Protein AF-A0A971TRH9-F1 (afdb_monomer)

Sequence (107 aa):
MATFWRCIALLWLVCVTAVHGQHVPLIKSGDILSEAIILHDSGRYEEAIARYKTIPPRDTAYTQMLSELALTYDANEQYDEAIATCREALKRPGRYEAHLLRTLAVA

Secondary structure (DSSP, 8-state):
-HHHHHHHHHHHHHHHHHHTT-------HHHHHHHHHHHHHTT-HHHHHHHHTTS-TTSTTHHHHHHHHHHHHHHTT-HHHHHHHHHHHTTS-STTHHHHHHHHHH-

Foldseek 3Di:
DVVVVVVVVVVVVVVVVVVVPPPPPPPVVVVLQVVLVVCLVVVVLVVSLVSLVVQDPPDPCVLVSLLVNLVSCVSVVVLVSSLVSLVVSVVDDDDCVVSSVVSNVVD

Structure (mmCIF, N/CA/C/O backbone):
data_AF-A0A971TRH9-F1
#
_entry.id   AF-A0A971TRH9-F1
#
loop_
_atom_site.group_PDB
_atom_site.id
_atom_site.type_symbol
_atom_site.label_atom_id
_atom_site.label_alt_id
_atom_site.label_comp_id
_atom_site.label_asym_id
_atom_site.label_entity_id
_atom_site.label_seq_id
_atom_site.pdbx_PDB_ins_code
_atom_site.Cartn_x
_atom_site.Cartn_y
_atom_site.Cartn_z
_atom_site.occupancy
_atom_site.B_iso_or_equiv
_atom_site.auth_seq_id
_atom_site.auth_comp_id
_atom_site.auth_asym_id
_atom_site.auth_atom_id
_atom_site.pdbx_PDB_model_num
ATOM 1 N N . MET A 1 1 ? 23.444 -26.209 -51.288 1.00 62.62 1 MET A N 1
ATOM 2 C CA . MET A 1 1 ? 24.207 -25.731 -50.110 1.00 62.62 1 MET A CA 1
ATOM 3 C C . MET A 1 1 ? 23.927 -24.269 -49.741 1.00 62.62 1 MET A C 1
ATOM 5 O O . MET A 1 1 ? 23.770 -23.998 -48.561 1.00 62.62 1 MET A O 1
ATOM 9 N N . ALA A 1 2 ? 23.784 -23.334 -50.691 1.00 69.56 2 ALA A N 1
ATOM 10 C CA . ALA A 1 2 ? 23.569 -21.906 -50.386 1.00 69.56 2 ALA A CA 1
ATOM 11 C C . ALA A 1 2 ? 22.227 -21.553 -49.696 1.00 69.56 2 ALA A C 1
ATOM 13 O O . ALA A 1 2 ? 22.137 -20.561 -48.977 1.00 69.56 2 ALA A O 1
ATOM 14 N N . THR A 1 3 ? 21.176 -22.354 -49.890 1.00 71.44 3 THR A N 1
ATOM 15 C CA . THR A 1 3 ? 19.847 -22.136 -49.285 1.00 71.44 3 THR A CA 1
ATOM 16 C C . THR A 1 3 ? 19.816 -22.428 -47.785 1.00 71.44 3 THR A C 1
ATOM 18 O O . THR A 1 3 ? 19.132 -21.733 -47.043 1.00 71.44 3 THR A O 1
ATOM 21 N N . PHE A 1 4 ? 20.616 -23.390 -47.322 1.00 73.88 4 PHE A N 1
ATOM 22 C CA . PHE A 1 4 ? 20.724 -23.761 -45.909 1.00 73.88 4 PHE A CA 1
ATOM 23 C C . PHE A 1 4 ? 21.325 -22.626 -45.066 1.00 73.88 4 PHE A C 1
ATOM 25 O O . PHE A 1 4 ? 20.775 -22.244 -44.035 1.00 73.88 4 PHE A O 1
ATOM 32 N N . TRP A 1 5 ? 22.401 -22.010 -45.563 1.00 72.94 5 TRP A N 1
ATOM 33 C CA . TRP A 1 5 ? 23.061 -20.891 -44.885 1.00 72.94 5 TRP A CA 1
ATOM 34 C C . TRP A 1 5 ? 22.187 -19.630 -44.846 1.00 72.94 5 TRP A C 1
ATOM 36 O O . TRP A 1 5 ? 22.216 -18.880 -43.873 1.00 72.94 5 TRP A O 1
ATOM 46 N N . ARG A 1 6 ? 21.352 -19.427 -45.875 1.00 76.19 6 ARG A N 1
ATOM 47 C CA . ARG A 1 6 ? 20.358 -18.346 -45.916 1.00 76.19 6 ARG A CA 1
ATOM 48 C C . ARG A 1 6 ? 19.291 -18.500 -44.834 1.00 76.19 6 ARG A C 1
ATOM 50 O O . ARG A 1 6 ? 18.971 -17.519 -44.174 1.00 76.19 6 ARG A O 1
ATOM 57 N N . CYS A 1 7 ? 18.778 -19.711 -44.614 1.00 77.94 7 CYS A N 1
ATOM 58 C CA . CYS A 1 7 ? 17.802 -19.964 -43.553 1.00 77.94 7 CYS A CA 1
ATOM 59 C C . CYS A 1 7 ? 18.402 -19.738 -42.162 1.00 77.94 7 CYS A C 1
ATOM 61 O O . CYS A 1 7 ? 17.767 -19.095 -41.336 1.00 77.94 7 CYS A O 1
ATOM 63 N N . ILE A 1 8 ? 19.638 -20.187 -41.925 1.00 79.75 8 ILE A N 1
ATOM 64 C CA . ILE A 1 8 ? 20.331 -19.969 -40.647 1.00 79.75 8 ILE A CA 1
ATOM 65 C C . ILE A 1 8 ? 20.558 -18.476 -40.393 1.00 79.75 8 ILE A C 1
ATOM 67 O O . ILE A 1 8 ? 20.282 -18.000 -39.297 1.00 79.75 8 ILE A O 1
ATOM 71 N N . ALA A 1 9 ? 20.997 -17.720 -41.403 1.00 77.75 9 ALA A N 1
ATOM 72 C CA . ALA A 1 9 ? 21.201 -16.278 -41.277 1.00 77.75 9 ALA A CA 1
ATOM 73 C C . ALA A 1 9 ? 19.892 -15.523 -40.982 1.00 77.75 9 ALA A C 1
ATOM 75 O O . ALA A 1 9 ? 19.880 -14.619 -40.151 1.00 77.75 9 ALA A O 1
ATOM 76 N N . LEU A 1 10 ? 18.784 -15.918 -41.618 1.00 75.25 10 LEU A N 1
ATOM 77 C CA . LEU A 1 10 ? 17.464 -15.333 -41.362 1.00 75.25 10 LEU A CA 1
ATOM 78 C C . LEU A 1 10 ? 16.949 -15.670 -39.958 1.00 75.25 10 LEU A C 1
ATOM 80 O O . LEU A 1 10 ? 16.405 -14.803 -39.283 1.00 75.25 10 LEU A O 1
ATOM 84 N N . LEU A 1 11 ? 17.161 -16.901 -39.493 1.00 74.56 11 LEU A N 1
ATOM 85 C CA . LEU A 1 11 ? 16.757 -17.341 -38.157 1.00 74.56 11 LEU A CA 1
ATOM 86 C C . LEU A 1 11 ? 17.581 -16.629 -37.070 1.00 74.56 11 LEU A C 1
ATOM 88 O O . LEU A 1 11 ? 17.032 -16.187 -36.064 1.00 74.56 11 LEU A O 1
ATOM 92 N N . TRP A 1 12 ? 18.874 -16.413 -37.323 1.00 73.69 12 TRP A N 1
ATOM 93 C CA . TRP A 1 12 ? 19.756 -15.633 -36.454 1.00 73.69 12 TRP A CA 1
ATOM 94 C C . TRP A 1 12 ? 19.337 -14.158 -36.386 1.00 73.69 12 TRP A C 1
ATOM 96 O O . TRP A 1 12 ? 19.245 -13.595 -35.298 1.00 73.69 12 TRP A O 1
ATOM 106 N N . LEU A 1 13 ? 18.992 -13.550 -37.527 1.00 69.75 13 LEU A N 1
ATOM 107 C CA . LEU A 1 13 ? 18.496 -12.172 -37.597 1.00 69.75 13 LEU A CA 1
ATOM 108 C C . LEU A 1 13 ? 17.190 -11.990 -36.801 1.00 69.75 13 LEU A C 1
ATOM 110 O O . LEU A 1 13 ? 17.062 -11.034 -36.036 1.00 69.75 13 LEU A O 1
ATOM 114 N N . VAL A 1 14 ? 16.251 -12.935 -36.925 1.00 69.12 14 VAL A N 1
ATOM 115 C CA . VAL A 1 14 ? 14.993 -12.929 -36.159 1.00 69.12 14 VAL A CA 1
ATOM 116 C C . VAL A 1 14 ? 15.271 -13.047 -34.655 1.00 69.12 14 VAL A C 1
ATOM 118 O O . VAL A 1 14 ? 14.741 -12.254 -33.875 1.00 69.12 14 VAL A O 1
ATOM 121 N N . CYS A 1 15 ? 16.161 -13.950 -34.233 1.00 62.66 15 CYS A N 1
ATOM 122 C CA . CYS A 1 15 ? 16.553 -14.076 -32.825 1.00 62.66 15 CYS A CA 1
ATOM 123 C C . CYS A 1 15 ? 17.206 -12.800 -32.267 1.00 62.66 15 CYS A C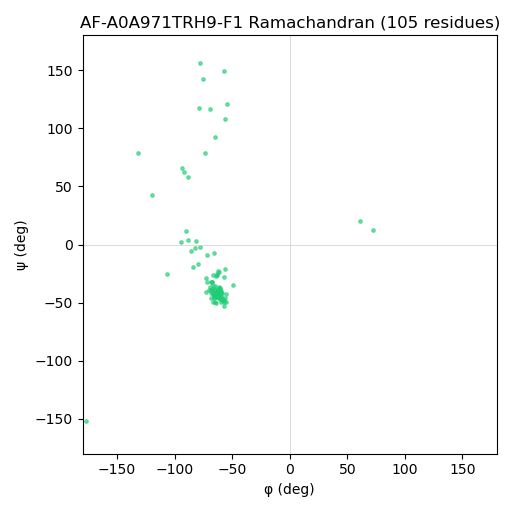 1
ATOM 125 O O . CYS A 1 15 ? 16.888 -12.397 -31.150 1.00 62.66 15 CYS A O 1
ATOM 127 N N . VAL A 1 16 ? 18.069 -12.127 -33.036 1.00 62.59 16 VAL A N 1
ATOM 128 C CA . VAL A 1 16 ? 18.719 -10.877 -32.602 1.00 62.59 16 VAL A CA 1
ATOM 129 C C . VAL A 1 16 ? 17.690 -9.767 -32.374 1.00 62.59 16 VAL A C 1
ATOM 131 O O . VAL A 1 16 ? 17.782 -9.052 -31.376 1.00 62.59 16 VAL A O 1
ATOM 134 N N . THR A 1 17 ? 16.674 -9.644 -33.235 1.00 59.97 17 THR A N 1
ATOM 135 C CA . THR A 1 17 ? 15.606 -8.644 -33.036 1.00 59.97 17 THR A CA 1
ATOM 136 C C . THR A 1 17 ? 14.722 -8.935 -31.821 1.00 59.97 17 THR A C 1
ATOM 138 O O . THR A 1 17 ? 14.303 -7.997 -31.149 1.00 59.97 17 THR A O 1
ATOM 141 N N . ALA A 1 18 ? 14.497 -10.209 -31.479 1.00 60.03 18 ALA A N 1
ATOM 142 C CA . ALA A 1 18 ? 13.724 -10.589 -30.295 1.00 60.03 18 ALA A CA 1
ATOM 143 C C . ALA A 1 18 ? 14.447 -10.242 -28.978 1.00 60.03 18 ALA A C 1
ATOM 145 O O . ALA A 1 18 ? 13.804 -9.880 -27.997 1.00 60.03 18 ALA A O 1
ATOM 146 N N . VAL A 1 19 ? 15.784 -10.295 -28.965 1.00 59.44 19 VAL A N 1
ATOM 147 C CA . VAL A 1 19 ? 16.608 -9.977 -27.783 1.00 59.44 19 VAL A CA 1
ATOM 148 C C . VAL A 1 19 ? 16.649 -8.472 -27.479 1.00 59.44 19 VAL A C 1
ATOM 150 O O . VAL A 1 19 ? 16.751 -8.081 -26.319 1.00 59.44 19 VAL A O 1
ATOM 153 N N . HIS A 1 20 ? 16.511 -7.604 -28.486 1.00 58.34 20 HIS A N 1
ATOM 154 C CA . HIS A 1 20 ? 16.586 -6.146 -28.303 1.00 58.34 20 HIS A CA 1
ATOM 155 C C . HIS A 1 20 ? 15.308 -5.512 -27.709 1.00 58.34 20 HIS A C 1
ATOM 157 O O . HIS A 1 20 ? 15.282 -4.309 -27.459 1.00 58.34 20 HIS A O 1
ATOM 163 N N . GLY A 1 21 ? 14.250 -6.291 -27.451 1.00 55.12 21 GLY A N 1
ATOM 164 C CA . GLY A 1 21 ? 12.954 -5.788 -26.976 1.00 55.12 21 GLY A CA 1
ATOM 165 C C . GLY A 1 21 ? 12.839 -5.509 -25.471 1.00 55.12 21 GLY A C 1
ATOM 166 O O . GLY A 1 21 ? 11.757 -5.156 -25.010 1.00 55.12 21 GLY A O 1
ATOM 167 N N . GLN A 1 22 ? 13.906 -5.673 -24.683 1.00 49.81 22 GLN A N 1
ATOM 168 C CA . GLN A 1 22 ? 13.802 -5.728 -23.220 1.00 49.81 22 GLN A CA 1
ATOM 169 C C . GLN A 1 22 ? 14.586 -4.628 -22.501 1.00 49.81 22 GLN A C 1
ATOM 171 O O . GLN A 1 22 ? 15.194 -4.861 -21.464 1.00 49.81 22 GLN A O 1
ATOM 176 N N . HIS A 1 23 ? 14.528 -3.397 -23.006 1.00 46.66 23 HIS A N 1
ATOM 177 C CA . HIS A 1 23 ? 14.892 -2.230 -22.202 1.00 46.66 23 HIS A CA 1
ATOM 178 C C . HIS A 1 23 ? 13.661 -1.728 -21.433 1.00 46.66 23 HIS A C 1
ATOM 180 O O . HIS A 1 23 ? 13.209 -0.597 -21.607 1.00 46.66 23 HIS A O 1
ATOM 186 N N . VAL A 1 24 ? 13.064 -2.597 -20.608 1.00 56.59 24 VAL A N 1
ATOM 187 C CA . VAL A 1 24 ? 12.061 -2.157 -19.630 1.00 56.59 24 VAL A CA 1
ATOM 188 C C . VAL A 1 24 ? 12.849 -1.352 -18.597 1.00 56.59 24 VAL A C 1
ATOM 190 O O . VAL A 1 24 ? 13.751 -1.932 -17.989 1.00 56.59 24 VAL A O 1
ATOM 193 N N . PRO A 1 25 ? 12.614 -0.039 -18.421 1.00 55.41 25 PRO A N 1
ATOM 194 C CA . PRO A 1 25 ? 13.304 0.698 -17.373 1.00 55.41 25 PRO A CA 1
ATOM 195 C C . PRO A 1 25 ? 13.039 -0.035 -16.059 1.00 55.41 25 PRO A C 1
ATOM 197 O O . PRO A 1 25 ? 11.877 -0.250 -15.705 1.00 55.41 25 PRO A O 1
ATOM 200 N N . LEU A 1 26 ? 14.101 -0.482 -15.379 1.00 59.38 26 LEU A N 1
ATOM 201 C CA . LEU A 1 26 ? 13.973 -1.054 -14.045 1.00 59.38 26 LEU A CA 1
ATOM 202 C C . LEU A 1 26 ? 13.491 0.069 -13.133 1.00 59.38 26 LEU A C 1
ATOM 204 O O . LEU A 1 26 ? 14.280 0.844 -12.596 1.00 59.38 26 LEU A O 1
ATOM 208 N N . ILE A 1 27 ? 12.176 0.158 -12.977 1.00 63.16 27 ILE A N 1
ATOM 209 C CA . ILE A 1 27 ? 11.581 0.751 -11.795 1.00 63.16 27 ILE A CA 1
ATOM 210 C C . ILE A 1 27 ? 12.166 -0.065 -10.646 1.00 63.16 27 ILE A C 1
ATOM 212 O O . ILE A 1 27 ? 11.875 -1.253 -10.517 1.00 63.16 27 ILE A O 1
ATOM 216 N N . LYS A 1 28 ? 13.070 0.530 -9.867 1.00 83.00 28 LYS A N 1
ATOM 217 C CA . LYS A 1 28 ? 13.594 -0.110 -8.663 1.00 83.00 28 LYS A CA 1
ATOM 218 C C . LYS A 1 28 ? 12.496 -0.056 -7.611 1.00 83.00 28 LYS A C 1
ATOM 220 O O . LYS A 1 28 ? 12.490 0.799 -6.735 1.00 83.00 28 LYS A O 1
ATOM 225 N N . SER A 1 29 ? 11.533 -0.957 -7.737 1.00 87.38 29 SER A N 1
ATOM 226 C CA . SER A 1 29 ? 10.379 -1.081 -6.850 1.00 87.38 29 SER A CA 1
ATOM 227 C C . SER A 1 29 ? 10.797 -1.279 -5.393 1.00 87.38 29 SER A C 1
ATOM 229 O O . SER A 1 29 ? 10.097 -0.809 -4.506 1.00 87.38 29 SER A O 1
ATOM 231 N N . GLY A 1 30 ? 11.975 -1.863 -5.142 1.00 91.25 30 GLY A N 1
ATOM 232 C CA . GLY A 1 30 ? 12.589 -1.907 -3.810 1.00 91.25 30 GLY A CA 1
ATOM 233 C C . GLY A 1 30 ? 12.944 -0.527 -3.234 1.00 91.25 30 GLY A C 1
ATOM 234 O O . GLY A 1 30 ? 12.662 -0.273 -2.064 1.00 91.25 30 GLY A O 1
ATOM 235 N N . ASP A 1 31 ? 13.495 0.380 -4.047 1.00 93.56 31 ASP A N 1
ATOM 236 C CA . ASP A 1 31 ? 13.807 1.753 -3.623 1.00 93.56 31 ASP A CA 1
ATOM 237 C C . ASP A 1 31 ? 12.508 2.533 -3.362 1.00 93.56 31 ASP A C 1
ATOM 239 O O . ASP A 1 31 ? 12.395 3.215 -2.349 1.00 93.56 31 ASP A O 1
ATOM 243 N N . ILE A 1 32 ? 11.499 2.367 -4.228 1.00 95.31 32 ILE A N 1
ATOM 244 C CA . ILE A 1 32 ? 10.181 3.010 -4.073 1.00 95.31 32 ILE A CA 1
ATOM 245 C C . ILE A 1 32 ? 9.465 2.514 -2.817 1.00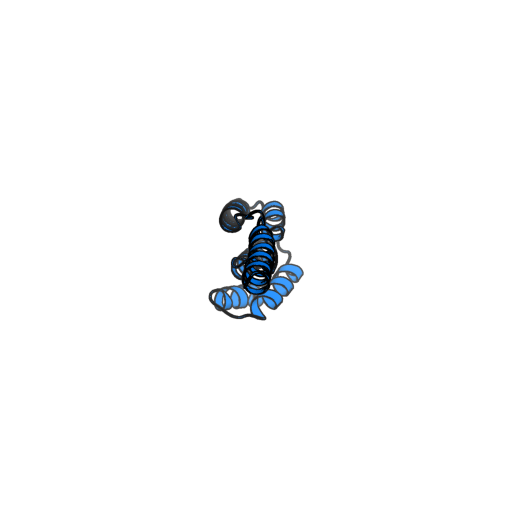 95.31 32 ILE A C 1
ATOM 247 O O . ILE A 1 32 ? 8.929 3.329 -2.074 1.00 95.31 32 ILE A O 1
ATOM 251 N N . LEU A 1 33 ? 9.464 1.199 -2.568 1.00 96.50 33 LEU A N 1
ATOM 252 C CA . LEU A 1 33 ? 8.927 0.620 -1.335 1.00 96.50 33 LEU A CA 1
ATOM 253 C C . LEU A 1 33 ? 9.623 1.215 -0.113 1.00 96.50 33 LEU A C 1
ATOM 255 O O . LEU A 1 33 ? 8.953 1.667 0.805 1.00 96.50 33 LEU A O 1
ATOM 259 N N . SER A 1 34 ? 10.956 1.246 -0.116 1.00 97.44 34 SER A N 1
ATOM 260 C CA . SER A 1 34 ? 11.728 1.759 1.020 1.00 97.44 34 SER A CA 1
ATOM 261 C C . SER A 1 34 ? 11.448 3.243 1.270 1.00 97.44 34 SER A C 1
ATOM 263 O O . SER A 1 34 ? 11.227 3.642 2.409 1.00 97.44 34 SER A O 1
ATOM 265 N N . GLU A 1 35 ? 11.406 4.062 0.215 1.00 97.75 35 GLU A N 1
ATOM 266 C CA . GLU A 1 35 ? 11.058 5.484 0.315 1.00 97.75 35 GLU A CA 1
ATOM 267 C C . GLU A 1 35 ? 9.637 5.677 0.859 1.00 97.75 35 GLU A C 1
ATOM 269 O O . GLU A 1 35 ? 9.421 6.486 1.759 1.00 97.75 35 GLU A O 1
ATOM 274 N N . ALA A 1 36 ? 8.669 4.925 0.336 1.00 98.31 36 ALA A N 1
ATOM 275 C CA . ALA A 1 36 ? 7.274 5.030 0.741 1.00 98.31 36 ALA A CA 1
ATOM 276 C C . ALA A 1 36 ? 7.045 4.578 2.194 1.00 98.31 36 ALA A C 1
ATOM 278 O O . ALA A 1 36 ? 6.270 5.219 2.901 1.00 98.31 36 ALA A O 1
ATOM 279 N N . ILE A 1 37 ? 7.764 3.554 2.667 1.00 98.44 37 ILE A N 1
ATOM 280 C CA . ILE A 1 37 ? 7.749 3.133 4.077 1.00 98.44 37 ILE A CA 1
ATOM 281 C C . ILE A 1 37 ? 8.288 4.254 4.971 1.00 98.44 37 ILE A C 1
ATOM 283 O O . ILE A 1 37 ? 7.653 4.608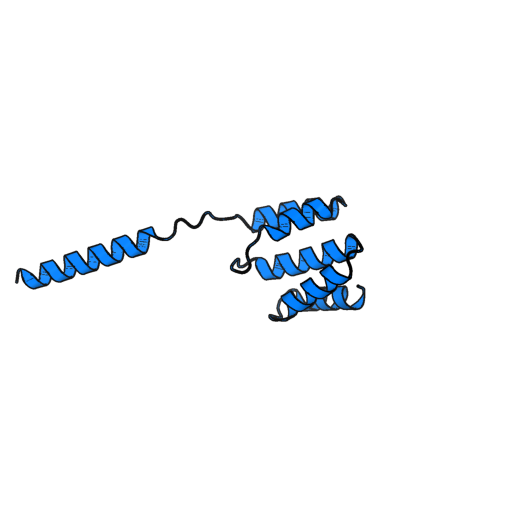 5.955 1.00 98.44 37 ILE A O 1
ATOM 287 N N . ILE A 1 38 ? 9.400 4.897 4.595 1.00 98.62 38 ILE A N 1
ATOM 288 C CA . ILE A 1 38 ? 9.947 6.029 5.365 1.00 98.62 38 ILE A CA 1
ATOM 289 C C . ILE A 1 38 ? 8.946 7.192 5.433 1.00 98.62 38 ILE A C 1
ATOM 291 O O . ILE A 1 38 ? 8.817 7.842 6.473 1.00 98.62 38 ILE A O 1
ATOM 295 N N . LEU A 1 39 ? 8.237 7.472 4.335 1.00 98.75 39 LEU A N 1
ATOM 296 C CA . LEU A 1 39 ? 7.191 8.497 4.304 1.00 98.75 39 LEU A CA 1
ATOM 297 C C . LEU A 1 39 ? 6.016 8.129 5.222 1.00 98.75 39 LEU A C 1
ATOM 299 O O . LEU A 1 39 ? 5.573 8.988 5.985 1.00 98.75 39 LEU A O 1
ATOM 303 N N . HIS A 1 40 ? 5.568 6.870 5.195 1.00 98.56 40 HIS A N 1
ATOM 304 C CA . HIS A 1 40 ? 4.546 6.341 6.103 1.00 98.56 40 HIS A CA 1
ATOM 305 C C . HIS A 1 40 ? 4.967 6.504 7.567 1.00 98.56 40 HIS A C 1
ATOM 307 O O . HIS A 1 40 ? 4.251 7.128 8.344 1.00 98.56 40 HIS A O 1
ATOM 313 N N . ASP A 1 41 ? 6.163 6.031 7.924 1.00 98.44 41 ASP A N 1
ATOM 314 C CA . ASP A 1 41 ? 6.705 6.106 9.287 1.00 98.44 41 ASP A CA 1
ATOM 315 C C . ASP A 1 41 ? 6.869 7.557 9.774 1.00 98.44 41 ASP A C 1
ATOM 317 O O . ASP A 1 41 ? 6.870 7.830 10.974 1.00 98.44 41 ASP A O 1
ATOM 321 N N . SER A 1 42 ? 6.988 8.504 8.839 1.00 98.44 42 SER A N 1
ATOM 322 C CA . SER A 1 42 ? 7.057 9.945 9.111 1.00 98.44 42 SER A CA 1
ATOM 323 C C . SER A 1 42 ? 5.683 10.631 9.173 1.00 98.44 42 SER A C 1
ATOM 325 O O . SER A 1 42 ? 5.630 11.857 9.277 1.00 98.44 42 SER A O 1
ATOM 327 N N . GLY A 1 43 ? 4.579 9.885 9.056 1.00 98.31 43 GLY A N 1
ATOM 328 C CA . GLY A 1 43 ? 3.210 10.414 9.034 1.00 98.31 43 GLY A CA 1
ATOM 329 C C . GLY A 1 43 ? 2.830 11.157 7.749 1.00 98.31 43 GLY A C 1
ATOM 330 O O . GLY A 1 43 ? 1.819 11.850 7.712 1.00 98.31 43 GLY A O 1
ATOM 331 N N . ARG A 1 44 ? 3.641 11.055 6.688 1.00 98.75 44 ARG A N 1
ATOM 332 C CA . ARG A 1 44 ? 3.411 11.708 5.385 1.00 98.75 44 ARG A CA 1
ATOM 333 C C . ARG A 1 44 ? 2.646 10.760 4.463 1.00 98.75 44 ARG A C 1
ATOM 335 O O . ARG A 1 44 ? 3.167 10.308 3.438 1.00 98.75 44 ARG A O 1
ATOM 342 N N . TYR A 1 45 ? 1.429 10.411 4.866 1.00 98.69 45 TYR A N 1
ATOM 343 C CA . TYR A 1 45 ? 0.679 9.304 4.277 1.00 98.69 45 TYR A CA 1
ATOM 344 C C . TYR A 1 45 ? 0.303 9.533 2.812 1.00 98.69 45 TYR A C 1
ATOM 346 O O . TYR A 1 45 ? 0.479 8.633 1.993 1.00 98.69 45 TYR A O 1
ATOM 354 N N . GLU A 1 46 ? -0.123 10.735 2.430 1.00 98.62 46 GLU A N 1
ATOM 355 C CA . GLU A 1 46 ? -0.490 11.055 1.045 1.00 98.62 46 GLU A CA 1
ATOM 356 C C . GLU A 1 46 ? 0.694 10.885 0.088 1.00 98.62 46 GLU A C 1
ATOM 358 O O . GLU A 1 46 ? 0.542 10.402 -1.039 1.00 98.62 46 GLU A O 1
ATOM 363 N N . GLU A 1 47 ? 1.894 11.250 0.539 1.00 98.56 47 GLU A N 1
ATOM 364 C CA . GLU A 1 47 ? 3.115 11.111 -0.250 1.00 98.56 47 GLU A CA 1
ATOM 365 C C . GLU A 1 47 ? 3.539 9.646 -0.359 1.00 98.56 47 GLU A C 1
ATOM 367 O O . GLU A 1 47 ? 3.900 9.195 -1.449 1.00 98.56 47 GLU A O 1
ATOM 372 N N . ALA A 1 48 ? 3.427 8.881 0.732 1.00 98.75 48 ALA A N 1
ATOM 373 C CA . ALA A 1 48 ? 3.640 7.437 0.715 1.00 98.75 48 ALA A CA 1
ATOM 374 C C . ALA A 1 48 ? 2.682 6.744 -0.270 1.00 98.75 48 ALA A C 1
ATOM 376 O O . ALA A 1 48 ? 3.122 5.984 -1.134 1.00 98.75 48 ALA A O 1
ATOM 377 N N . ILE A 1 49 ? 1.387 7.078 -0.221 1.00 98.75 49 ILE A N 1
ATOM 378 C CA . ILE A 1 49 ? 0.357 6.578 -1.145 1.00 98.75 49 ILE A CA 1
ATOM 379 C C . ILE A 1 49 ? 0.731 6.905 -2.595 1.00 98.75 49 ILE A C 1
ATOM 381 O O . ILE A 1 49 ? 0.693 6.027 -3.462 1.00 98.75 49 ILE A O 1
ATOM 385 N N . ALA A 1 50 ? 1.129 8.150 -2.875 1.00 98.25 50 ALA A N 1
ATOM 386 C CA . ALA A 1 50 ? 1.543 8.559 -4.213 1.00 98.25 50 ALA A CA 1
ATOM 387 C C . ALA A 1 50 ? 2.747 7.744 -4.715 1.00 98.25 50 ALA A C 1
ATOM 389 O O . ALA A 1 50 ? 2.760 7.331 -5.877 1.00 98.25 50 ALA A O 1
ATOM 390 N N . ARG A 1 51 ? 3.726 7.461 -3.845 1.00 97.56 51 ARG A N 1
ATOM 391 C CA . ARG A 1 51 ? 4.889 6.625 -4.173 1.00 97.56 51 ARG A CA 1
ATOM 392 C C . ARG A 1 51 ? 4.506 5.171 -4.424 1.00 97.56 51 ARG A C 1
ATOM 394 O O . ARG A 1 51 ? 4.868 4.644 -5.476 1.00 97.56 51 ARG A O 1
ATOM 401 N N . TYR A 1 52 ? 3.731 4.539 -3.544 1.00 98.00 52 TYR A N 1
ATOM 402 C CA . TYR A 1 52 ? 3.294 3.149 -3.716 1.00 98.00 52 TYR A CA 1
ATOM 403 C C . TYR A 1 52 ? 2.572 2.922 -5.048 1.00 98.00 52 TYR A C 1
ATOM 405 O O . TYR A 1 52 ? 2.875 1.963 -5.760 1.00 98.00 52 TYR A O 1
ATOM 413 N N . LYS A 1 53 ? 1.694 3.850 -5.451 1.00 97.06 53 LYS A N 1
ATOM 414 C CA . LYS A 1 53 ? 0.913 3.756 -6.700 1.00 97.06 53 LYS A CA 1
ATOM 415 C C . LYS A 1 53 ? 1.753 3.824 -7.980 1.00 97.06 53 LYS A C 1
ATOM 417 O O . LYS A 1 53 ? 1.221 3.590 -9.064 1.00 97.06 53 LYS A O 1
ATOM 422 N N . THR A 1 54 ? 3.053 4.107 -7.882 1.00 96.12 54 THR A N 1
ATOM 423 C CA . THR A 1 54 ? 3.975 4.022 -9.025 1.00 96.12 54 THR A CA 1
ATOM 424 C C . THR A 1 54 ? 4.435 2.592 -9.330 1.00 96.12 54 THR A C 1
ATOM 426 O O . THR A 1 54 ? 4.907 2.336 -10.439 1.00 96.12 54 THR A O 1
ATOM 429 N N . ILE A 1 55 ? 4.276 1.647 -8.392 1.00 95.31 55 ILE A N 1
ATOM 430 C CA . ILE A 1 55 ? 4.628 0.236 -8.593 1.00 95.31 55 ILE A CA 1
ATOM 431 C C . ILE A 1 55 ? 3.514 -0.449 -9.403 1.00 95.31 55 ILE A C 1
ATOM 433 O O . ILE A 1 55 ? 2.374 -0.533 -8.940 1.00 95.31 55 ILE A O 1
ATOM 437 N N . PRO A 1 56 ? 3.803 -0.960 -10.615 1.00 94.19 56 PRO A N 1
ATOM 438 C CA . PRO A 1 56 ? 2.768 -1.508 -11.481 1.00 94.19 56 PRO A CA 1
ATOM 439 C C . PRO A 1 56 ? 2.330 -2.925 -11.053 1.00 94.19 56 PRO A C 1
ATOM 441 O O . PRO A 1 56 ? 3.148 -3.683 -10.536 1.00 94.19 56 PRO A O 1
ATOM 444 N N . PRO A 1 57 ? 1.104 -3.372 -11.402 1.00 92.81 57 PRO A N 1
ATOM 445 C CA . PRO A 1 57 ? 0.584 -4.712 -11.069 1.00 92.81 57 PRO A CA 1
ATOM 446 C C . PRO A 1 57 ? 1.418 -5.917 -11.522 1.00 92.81 57 PRO A C 1
ATOM 448 O O . PRO A 1 57 ? 1.266 -7.027 -11.019 1.00 92.81 57 PRO A O 1
ATOM 451 N N . ARG A 1 58 ? 2.276 -5.712 -12.523 1.00 90.62 58 ARG A N 1
ATOM 452 C CA . ARG A 1 58 ? 3.188 -6.722 -13.083 1.00 90.62 58 ARG A CA 1
ATOM 453 C C . ARG A 1 58 ? 4.517 -6.829 -12.332 1.00 90.62 58 ARG A C 1
ATOM 455 O O . ARG A 1 58 ? 5.332 -7.674 -12.686 1.00 90.62 58 ARG A O 1
ATOM 462 N N . ASP A 1 59 ? 4.757 -5.955 -11.361 1.00 91.94 59 ASP A N 1
ATOM 463 C CA . ASP A 1 59 ? 5.960 -5.980 -10.542 1.00 91.94 59 ASP A CA 1
ATOM 464 C C . ASP A 1 59 ? 5.890 -7.112 -9.509 1.00 91.94 59 ASP A C 1
ATOM 466 O O . ASP A 1 59 ? 4.842 -7.389 -8.926 1.00 91.94 59 ASP A O 1
ATOM 470 N N . THR A 1 60 ? 7.020 -7.761 -9.246 1.00 90.81 60 THR A N 1
ATOM 471 C CA . THR A 1 60 ? 7.116 -8.809 -8.223 1.00 90.81 60 THR A CA 1
ATOM 472 C C . THR A 1 60 ? 6.841 -8.292 -6.811 1.00 90.81 60 THR A C 1
ATOM 474 O O . THR A 1 60 ? 6.393 -9.050 -5.956 1.00 90.81 60 THR A O 1
ATOM 477 N N . ALA A 1 61 ? 7.080 -7.003 -6.569 1.00 92.94 61 ALA A N 1
ATOM 478 C CA . ALA A 1 61 ? 6.830 -6.330 -5.305 1.00 92.94 61 ALA A CA 1
ATOM 479 C C . ALA A 1 61 ? 5.367 -5.888 -5.133 1.00 92.94 61 ALA A C 1
ATOM 481 O O . ALA A 1 61 ? 5.012 -5.370 -4.078 1.00 92.94 61 ALA A O 1
ATOM 482 N N . TYR A 1 62 ? 4.504 -6.086 -6.137 1.00 94.44 62 TYR A N 1
ATOM 483 C CA . TYR A 1 62 ? 3.143 -5.552 -6.131 1.00 94.44 62 TYR A CA 1
ATOM 484 C C . TYR A 1 62 ? 2.312 -6.031 -4.933 1.00 94.44 62 TYR A C 1
ATOM 486 O O . TYR A 1 62 ? 1.654 -5.222 -4.290 1.00 94.44 62 TYR A O 1
ATOM 494 N N . THR A 1 63 ? 2.397 -7.313 -4.561 1.00 94.38 63 THR A N 1
ATOM 495 C CA . THR A 1 63 ? 1.672 -7.828 -3.385 1.00 94.38 63 THR A CA 1
ATOM 496 C C . THR A 1 63 ? 2.165 -7.204 -2.078 1.00 94.38 63 THR A C 1
ATOM 498 O O . THR A 1 63 ? 1.348 -6.903 -1.214 1.00 94.38 63 THR A O 1
ATOM 50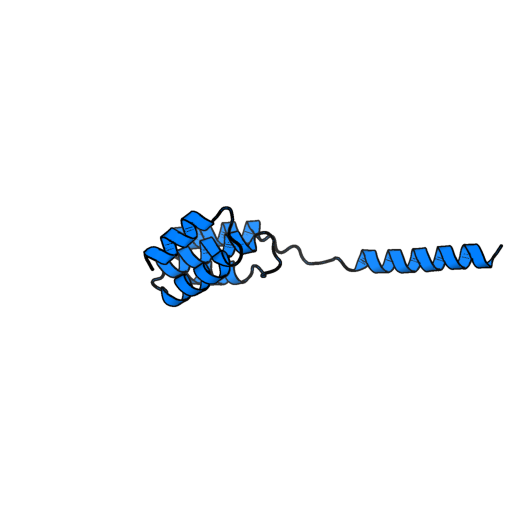1 N N . GLN A 1 64 ? 3.479 -6.983 -1.936 1.00 95.69 64 GLN A N 1
ATOM 502 C CA . GLN A 1 64 ? 4.037 -6.282 -0.774 1.00 95.69 64 GLN A CA 1
ATOM 503 C C . GLN A 1 64 ? 3.571 -4.823 -0.752 1.00 95.69 64 GLN A C 1
ATOM 505 O O . GLN A 1 64 ? 3.122 -4.332 0.278 1.00 95.69 64 GLN A O 1
ATOM 510 N N . MET A 1 65 ? 3.633 -4.144 -1.897 1.00 97.25 65 MET A N 1
ATOM 511 C CA . MET A 1 65 ? 3.153 -2.772 -2.025 1.00 97.25 65 MET A CA 1
ATOM 512 C C . MET A 1 65 ? 1.685 -2.660 -1.617 1.00 97.25 65 MET A C 1
ATOM 514 O O . MET A 1 65 ? 1.363 -1.779 -0.833 1.00 97.25 65 MET A O 1
ATOM 518 N N . LEU A 1 66 ? 0.809 -3.564 -2.071 1.00 98.12 66 LEU A N 1
ATOM 519 C CA . LEU A 1 66 ? -0.604 -3.533 -1.687 1.00 98.12 66 LEU A CA 1
ATOM 520 C C . LEU A 1 66 ? -0.800 -3.685 -0.171 1.00 98.12 66 LEU A C 1
ATOM 522 O O . LEU A 1 66 ? -1.675 -3.025 0.383 1.00 98.12 66 LEU A O 1
ATOM 526 N N . SER A 1 67 ? 0.003 -4.512 0.514 1.00 97.69 67 SER A N 1
ATOM 527 C CA . SER A 1 67 ? -0.073 -4.602 1.979 1.00 97.69 67 SER A CA 1
ATOM 528 C C . SER A 1 67 ? 0.351 -3.315 2.682 1.00 97.69 67 SER A C 1
ATOM 530 O O . SER A 1 67 ? -0.358 -2.871 3.580 1.00 97.69 67 SER A O 1
ATOM 532 N N . GLU A 1 68 ? 1.440 -2.681 2.243 1.00 98.12 68 GLU A N 1
ATOM 533 C CA . GLU A 1 68 ? 1.895 -1.410 2.824 1.00 98.12 68 GLU A CA 1
ATOM 534 C C . GLU A 1 68 ? 0.934 -0.255 2.497 1.00 98.12 68 GLU A C 1
ATOM 536 O O . GLU A 1 68 ? 0.669 0.618 3.325 1.00 98.12 68 GLU A O 1
ATOM 541 N N . LEU A 1 69 ? 0.357 -0.261 1.293 1.00 98.56 69 LEU A N 1
ATOM 542 C CA . LEU A 1 69 ? -0.625 0.723 0.856 1.00 98.56 69 LEU A CA 1
ATOM 543 C C . LEU A 1 69 ? -1.922 0.611 1.662 1.00 98.56 69 LEU A C 1
ATOM 545 O O . LEU A 1 69 ? -2.456 1.633 2.077 1.00 98.56 69 LEU A O 1
ATOM 549 N N . ALA A 1 70 ? -2.405 -0.606 1.932 1.00 98.50 70 ALA A N 1
ATOM 550 C CA . ALA A 1 70 ? -3.576 -0.816 2.780 1.00 98.50 70 ALA A CA 1
ATOM 551 C C . ALA A 1 70 ? -3.340 -0.318 4.214 1.00 98.50 70 ALA A C 1
ATOM 553 O O . ALA A 1 70 ? -4.197 0.365 4.766 1.00 98.50 70 ALA A O 1
ATOM 554 N N . LEU A 1 71 ? -2.164 -0.601 4.789 1.00 98.06 71 LEU A N 1
ATOM 555 C CA . LEU A 1 71 ? -1.771 -0.083 6.102 1.00 98.06 71 LEU A CA 1
ATOM 556 C C . LEU A 1 71 ? -1.686 1.450 6.112 1.00 98.06 71 LEU A C 1
ATOM 558 O O . LEU A 1 71 ? -2.082 2.092 7.076 1.00 98.06 71 LEU A O 1
ATOM 562 N N . THR A 1 72 ? -1.182 2.043 5.032 1.00 98.62 72 THR A N 1
ATOM 563 C CA . THR A 1 72 ? -1.079 3.501 4.906 1.00 98.62 72 THR A CA 1
ATOM 564 C C . THR A 1 72 ? -2.444 4.159 4.757 1.00 98.62 72 THR A C 1
ATOM 566 O O . THR A 1 72 ? -2.667 5.206 5.352 1.00 98.62 72 THR A O 1
ATOM 569 N N . TYR A 1 73 ? -3.366 3.553 4.005 1.00 98.62 73 TYR A N 1
ATOM 570 C CA . TYR A 1 73 ? -4.744 4.033 3.924 1.00 98.62 73 TYR A CA 1
ATOM 571 C C . TYR A 1 73 ? -5.453 3.962 5.280 1.00 98.62 73 TYR A C 1
ATOM 573 O O . TYR A 1 73 ? -6.083 4.938 5.668 1.00 98.62 73 TYR A O 1
ATOM 581 N N . ASP A 1 74 ? -5.294 2.860 6.017 1.00 98.00 74 ASP A N 1
ATOM 582 C CA . ASP A 1 74 ? -5.830 2.706 7.377 1.00 98.00 74 ASP A CA 1
ATOM 583 C C . ASP A 1 74 ? -5.281 3.783 8.330 1.00 98.00 74 ASP A C 1
ATOM 585 O O . ASP A 1 74 ? -6.044 4.480 8.997 1.00 98.00 74 ASP A O 1
ATOM 589 N N . ALA A 1 75 ? -3.961 4.004 8.315 1.00 97.81 75 ALA A N 1
ATOM 590 C CA . ALA A 1 75 ? -3.307 5.039 9.117 1.00 97.81 75 ALA A CA 1
ATOM 591 C C . ALA A 1 75 ? -3.725 6.471 8.736 1.00 97.81 75 ALA A C 1
ATOM 593 O O . ALA A 1 75 ? -3.685 7.361 9.584 1.00 97.81 75 ALA A O 1
ATOM 594 N N . ASN A 1 76 ? -4.129 6.687 7.480 1.00 98.25 76 ASN A N 1
ATOM 595 C CA . ASN A 1 76 ? -4.658 7.959 6.987 1.00 98.25 76 ASN A CA 1
ATOM 596 C C . ASN A 1 76 ? -6.188 8.080 7.119 1.00 98.25 76 ASN A C 1
ATOM 598 O O . ASN A 1 76 ? -6.782 8.964 6.506 1.00 98.25 76 ASN A O 1
ATOM 602 N N . GLU A 1 77 ? -6.839 7.171 7.856 1.00 97.69 77 GLU A N 1
ATOM 603 C CA . GLU A 1 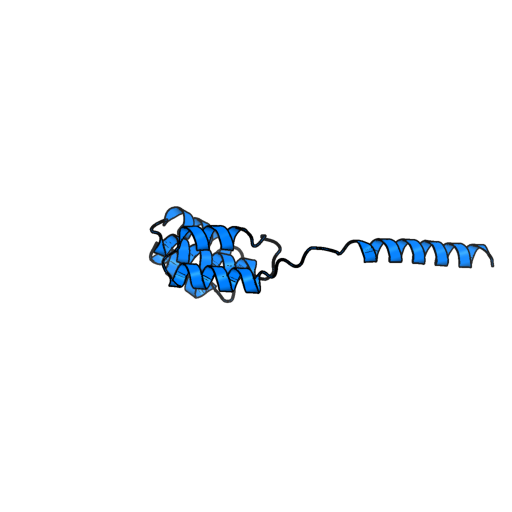77 ? -8.297 7.132 8.070 1.00 97.69 77 GLU A CA 1
ATOM 604 C C . GLU A 1 77 ? -9.124 6.960 6.773 1.00 97.69 77 GLU A C 1
ATOM 606 O O . GLU A 1 77 ? -10.323 7.239 6.719 1.00 97.69 77 GLU A O 1
ATOM 611 N N . GLN A 1 78 ? -8.495 6.457 5.708 1.00 98.38 78 GLN A N 1
ATOM 612 C CA . GLN A 1 78 ? -9.111 6.162 4.412 1.00 98.38 78 GLN A CA 1
ATOM 613 C C . GLN A 1 78 ? -9.566 4.696 4.355 1.00 98.38 78 GLN A C 1
ATOM 615 O O . GLN A 1 78 ? -9.019 3.867 3.620 1.00 98.38 78 GLN A O 1
ATOM 620 N N . TYR A 1 79 ? -10.549 4.355 5.189 1.00 97.88 79 TYR A N 1
ATOM 621 C CA . TYR A 1 79 ? -10.938 2.963 5.445 1.00 97.88 79 TYR A CA 1
ATOM 622 C C . TYR A 1 79 ? -11.509 2.242 4.216 1.00 97.88 79 TYR A C 1
ATOM 624 O O . TYR A 1 79 ? -11.190 1.076 3.980 1.00 97.88 79 TYR A O 1
ATOM 632 N N . ASP A 1 80 ? -12.294 2.927 3.380 1.00 98.38 80 ASP A N 1
ATOM 633 C CA . ASP A 1 80 ? -12.863 2.327 2.166 1.00 98.38 80 ASP A CA 1
ATOM 634 C C . ASP A 1 80 ? -11.760 1.886 1.186 1.00 98.38 80 ASP A C 1
ATOM 636 O O . ASP A 1 80 ? -11.795 0.776 0.638 1.00 98.38 80 ASP A O 1
ATOM 640 N N . GLU A 1 81 ? -10.738 2.723 0.995 1.00 98.50 81 GLU A N 1
ATOM 641 C CA . GLU A 1 81 ? -9.567 2.412 0.184 1.00 98.50 81 GLU A CA 1
ATOM 642 C C . GLU A 1 81 ? -8.702 1.318 0.813 1.00 98.50 81 GLU A C 1
ATOM 644 O O . GLU A 1 81 ? -8.222 0.438 0.088 1.00 98.50 81 GLU A O 1
ATOM 649 N N . ALA A 1 82 ? -8.539 1.316 2.140 1.00 98.44 82 ALA A N 1
ATOM 650 C CA . ALA A 1 82 ? -7.833 0.256 2.858 1.00 98.44 82 ALA A CA 1
ATOM 651 C C . ALA A 1 82 ? -8.508 -1.107 2.627 1.00 98.44 82 ALA A C 1
ATOM 653 O O . ALA A 1 82 ? -7.856 -2.064 2.196 1.00 98.44 82 ALA A O 1
ATOM 654 N N . ILE A 1 83 ? -9.833 -1.182 2.799 1.00 98.25 83 ILE A N 1
ATOM 655 C CA . ILE A 1 83 ? -10.639 -2.389 2.571 1.00 98.25 83 ILE A CA 1
ATOM 656 C C . ILE A 1 83 ? -10.536 -2.845 1.112 1.00 98.25 83 ILE A C 1
ATOM 658 O O . ILE A 1 83 ? -10.329 -4.035 0.842 1.00 98.25 83 ILE A O 1
ATOM 662 N N . ALA A 1 84 ? -10.675 -1.924 0.154 1.00 98.38 84 ALA A N 1
ATOM 663 C CA . ALA A 1 84 ? -10.571 -2.239 -1.269 1.00 98.38 84 ALA A CA 1
ATOM 664 C C . ALA A 1 84 ? -9.183 -2.799 -1.627 1.00 98.38 84 ALA A C 1
ATOM 666 O O . ALA A 1 84 ? -9.088 -3.819 -2.319 1.00 98.38 84 ALA A O 1
ATOM 667 N N . THR A 1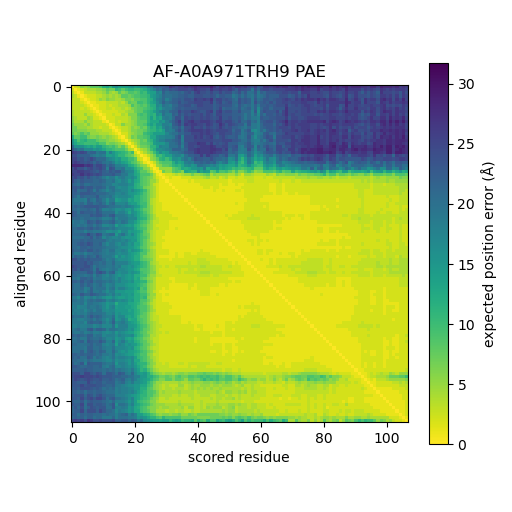 85 ? -8.124 -2.187 -1.095 1.00 98.25 85 THR A N 1
ATOM 668 C CA . THR A 1 85 ? -6.730 -2.598 -1.312 1.00 98.25 85 THR A CA 1
ATOM 669 C C . THR A 1 85 ? -6.451 -3.963 -0.673 1.00 98.25 85 THR A C 1
ATOM 671 O O . THR A 1 85 ? -5.881 -4.844 -1.322 1.00 98.25 85 THR A O 1
ATOM 674 N N . CYS A 1 86 ? -6.939 -4.206 0.550 1.00 98.00 86 CYS A N 1
ATOM 675 C CA . CYS A 1 86 ? -6.853 -5.515 1.201 1.00 98.00 86 CYS A CA 1
ATOM 676 C C . CYS A 1 86 ? -7.531 -6.610 0.374 1.00 98.00 86 CYS A C 1
ATOM 678 O O . CYS A 1 86 ? -6.952 -7.675 0.150 1.00 98.00 86 CYS A O 1
ATOM 680 N N . ARG A 1 87 ? -8.744 -6.352 -0.129 1.00 97.50 87 ARG A N 1
ATOM 681 C CA . ARG A 1 87 ? -9.469 -7.299 -0.988 1.00 97.50 87 ARG A CA 1
ATOM 682 C C . ARG A 1 87 ? -8.722 -7.588 -2.282 1.00 97.50 87 ARG A C 1
ATOM 684 O O . ARG A 1 87 ? -8.766 -8.718 -2.759 1.00 97.50 87 ARG A O 1
ATOM 691 N N . GLU A 1 88 ? -8.053 -6.596 -2.863 1.00 96.69 88 GLU A N 1
ATOM 692 C CA . GLU A 1 88 ? -7.217 -6.806 -4.042 1.00 96.69 88 GLU A CA 1
ATOM 693 C C . GLU A 1 88 ? -6.022 -7.713 -3.739 1.00 96.69 88 GLU A C 1
ATOM 695 O O . GLU A 1 88 ? -5.824 -8.705 -4.445 1.00 96.69 88 GLU A O 1
ATOM 700 N N . ALA A 1 89 ? -5.279 -7.431 -2.667 1.00 96.06 89 ALA A N 1
ATOM 701 C CA . ALA A 1 89 ? -4.125 -8.226 -2.261 1.00 96.06 89 ALA A CA 1
ATOM 702 C C . ALA A 1 89 ? -4.506 -9.683 -1.934 1.00 96.06 89 ALA A C 1
ATOM 704 O O . ALA A 1 89 ? -3.826 -10.622 -2.351 1.00 96.06 89 ALA A O 1
ATOM 705 N N . LEU A 1 90 ? -5.646 -9.887 -1.264 1.00 95.94 90 LEU A N 1
ATOM 706 C CA . LEU A 1 90 ? -6.154 -11.205 -0.868 1.00 95.94 90 LEU A CA 1
ATOM 707 C C . LEU A 1 90 ? -6.682 -12.056 -2.035 1.00 95.94 90 LEU A C 1
ATOM 709 O O . LEU A 1 90 ? -6.905 -13.250 -1.853 1.00 95.94 90 LEU A O 1
ATOM 713 N N . LYS A 1 91 ? -6.816 -11.517 -3.258 1.00 94.69 91 LYS 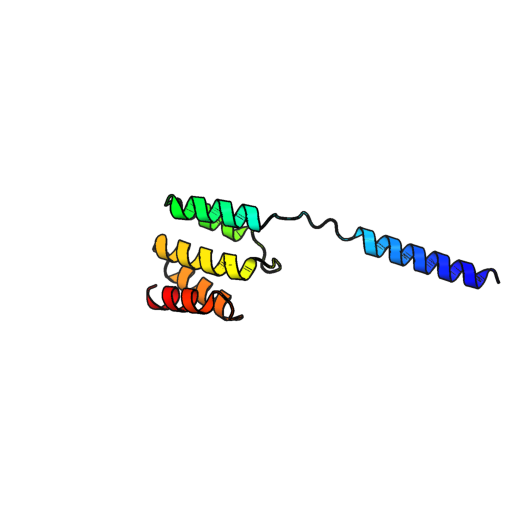A N 1
ATOM 714 C CA . LYS A 1 91 ? -7.072 -12.350 -4.456 1.00 94.69 91 LYS A CA 1
ATOM 715 C C . LYS A 1 91 ? -5.930 -13.332 -4.729 1.00 94.69 91 LYS A C 1
ATOM 717 O O . LYS A 1 91 ? -6.132 -14.327 -5.424 1.00 94.69 91 LYS A O 1
ATOM 722 N N . ARG A 1 92 ? -4.725 -13.035 -4.231 1.00 90.75 92 ARG A N 1
ATOM 723 C CA . ARG A 1 92 ? -3.537 -13.893 -4.308 1.00 90.75 92 ARG A CA 1
ATOM 724 C C . ARG A 1 92 ? -2.889 -13.973 -2.923 1.00 90.75 92 ARG A C 1
ATOM 726 O O . ARG A 1 92 ? -1.899 -13.278 -2.684 1.00 90.75 92 ARG A O 1
ATOM 733 N N . PRO A 1 93 ? -3.446 -14.796 -2.017 1.00 86.00 93 PRO A N 1
ATOM 734 C CA . PRO A 1 93 ? -2.926 -14.943 -0.666 1.00 86.00 93 PRO A CA 1
ATOM 735 C C . PRO A 1 93 ? -1.462 -15.382 -0.679 1.00 86.00 93 PRO A C 1
ATOM 737 O O . PRO A 1 93 ? -0.996 -16.064 -1.595 1.00 86.00 93 PRO A O 1
ATOM 740 N N . GLY A 1 94 ? -0.716 -14.970 0.336 1.00 90.94 94 GLY A N 1
ATOM 741 C CA . GLY A 1 94 ? 0.715 -15.215 0.410 1.00 90.94 94 GLY A CA 1
ATOM 742 C C . GLY A 1 94 ? 1.292 -14.690 1.713 1.00 90.94 94 GLY A C 1
ATOM 743 O O . GLY A 1 94 ? 0.597 -14.588 2.718 1.00 90.94 94 GLY A O 1
ATOM 744 N N . ARG A 1 95 ? 2.573 -14.311 1.692 1.00 93.00 95 ARG A N 1
ATOM 745 C CA . ARG A 1 95 ? 3.324 -13.891 2.890 1.00 93.00 95 ARG A CA 1
ATOM 746 C C . ARG A 1 95 ? 2.607 -12.837 3.751 1.00 93.00 95 ARG A C 1
ATOM 748 O O . ARG A 1 95 ? 2.749 -12.869 4.967 1.00 93.00 95 ARG A O 1
ATOM 755 N N . TYR A 1 96 ? 1.864 -11.920 3.134 1.00 93.19 96 TYR A N 1
ATOM 756 C CA 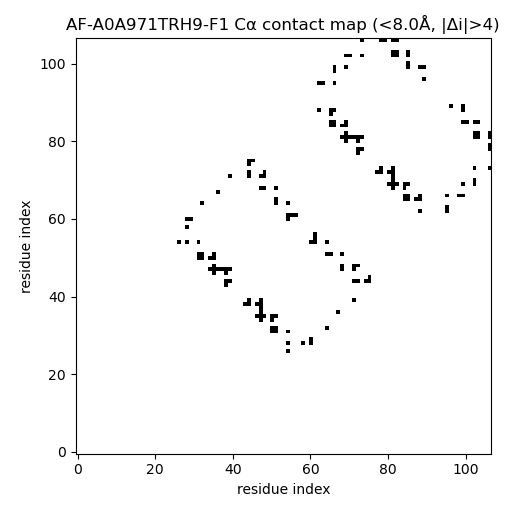. TYR A 1 96 ? 1.231 -10.781 3.809 1.00 93.19 96 TYR A CA 1
ATOM 757 C C . TYR A 1 96 ? -0.223 -11.036 4.233 1.00 93.19 96 TYR A C 1
ATOM 759 O O . TYR A 1 96 ? -0.861 -10.141 4.775 1.00 93.19 96 TYR A O 1
ATOM 767 N N . GLU A 1 97 ? -0.758 -12.241 4.013 1.00 92.69 97 GLU A N 1
ATOM 768 C CA . GLU A 1 97 ? -2.171 -12.566 4.256 1.00 92.69 97 GLU A CA 1
ATOM 769 C C . GLU A 1 97 ? -2.617 -12.262 5.691 1.00 92.69 97 GLU A C 1
ATOM 771 O O . GLU A 1 97 ? -3.606 -11.562 5.888 1.00 92.69 97 GLU A O 1
ATOM 776 N N . ALA A 1 98 ? -1.864 -12.715 6.696 1.00 93.12 98 ALA A N 1
ATOM 777 C CA . ALA A 1 98 ? -2.213 -12.477 8.096 1.00 93.12 98 ALA A CA 1
ATOM 778 C C . ALA A 1 98 ? -2.276 -10.977 8.440 1.00 93.12 98 ALA A C 1
ATOM 780 O O . ALA A 1 98 ? -3.154 -10.548 9.187 1.00 93.12 98 ALA A O 1
ATOM 781 N N . HIS A 1 99 ? -1.369 -10.174 7.875 1.00 91.62 99 HIS A N 1
ATOM 782 C CA . HIS A 1 99 ? -1.367 -8.726 8.071 1.00 91.62 99 HIS A CA 1
ATOM 783 C C . HIS A 1 99 ? -2.574 -8.072 7.390 1.00 91.62 99 HIS A C 1
ATOM 785 O O . HIS A 1 99 ? -3.285 -7.300 8.023 1.00 91.62 99 HIS A O 1
ATOM 791 N N . LEU A 1 100 ? -2.859 -8.448 6.141 1.00 94.81 100 LEU A N 1
ATOM 792 C CA . LEU A 1 100 ? -4.004 -7.949 5.375 1.00 94.81 100 LEU A CA 1
ATOM 793 C C . LEU A 1 100 ? -5.341 -8.264 6.054 1.00 94.81 100 LEU A C 1
ATOM 795 O O . LEU A 1 100 ? -6.217 -7.407 6.111 1.00 94.81 100 LEU A O 1
ATOM 799 N N . LEU A 1 101 ? -5.495 -9.475 6.598 1.00 94.62 101 LEU A N 1
ATOM 800 C CA . LEU A 1 101 ? -6.686 -9.860 7.358 1.00 94.62 101 LEU A CA 1
ATOM 801 C C . LEU A 1 101 ? -6.823 -9.052 8.650 1.00 94.62 101 LEU A C 1
ATOM 803 O O . LEU A 1 101 ? -7.937 -8.701 9.024 1.00 94.62 101 LEU A O 1
ATOM 807 N N . ARG A 1 102 ? -5.705 -8.726 9.312 1.00 93.81 102 ARG A N 1
ATOM 808 C CA . ARG A 1 102 ? -5.714 -7.846 10.485 1.00 93.81 102 ARG A CA 1
ATOM 809 C C . ARG A 1 102 ? -6.185 -6.445 10.111 1.00 93.81 102 ARG A C 1
ATOM 811 O O . ARG A 1 102 ? -7.086 -5.949 10.770 1.00 93.81 102 ARG A O 1
ATOM 818 N N . THR A 1 103 ? -5.610 -5.841 9.069 1.00 93.56 103 THR A N 1
ATOM 819 C CA . THR A 1 103 ? -5.993 -4.501 8.592 1.00 93.56 103 THR A CA 1
ATOM 820 C C . THR A 1 103 ? -7.463 -4.470 8.177 1.00 93.56 103 THR A C 1
ATOM 822 O O . THR A 1 103 ? -8.204 -3.601 8.605 1.00 93.56 103 THR A O 1
ATOM 825 N N . LEU A 1 104 ? -7.927 -5.482 7.438 1.00 93.31 104 LEU A N 1
ATOM 826 C CA . LEU A 1 104 ? -9.330 -5.601 7.029 1.00 93.31 104 LEU A CA 1
ATOM 827 C C . LEU A 1 104 ? -10.309 -5.757 8.206 1.00 93.31 104 LEU A C 1
ATOM 829 O O . LEU A 1 104 ? -11.488 -5.470 8.051 1.00 93.31 104 LEU A O 1
ATOM 833 N N . ALA A 1 105 ? -9.854 -6.279 9.34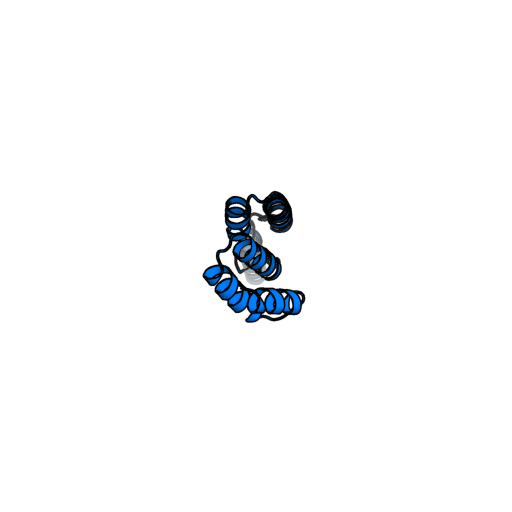7 1.00 91.56 105 ALA A N 1
ATOM 834 C CA . ALA A 1 105 ? -10.695 -6.457 10.526 1.00 91.56 105 ALA A CA 1
ATOM 835 C C . ALA A 1 105 ? -10.801 -5.196 11.398 1.00 91.56 105 ALA A C 1
ATOM 837 O O . ALA A 1 105 ? -11.700 -5.138 12.236 1.00 91.56 105 ALA A O 1
ATOM 838 N N . VAL A 1 106 ? -9.870 -4.243 11.257 1.00 91.06 106 VAL A N 1
ATOM 839 C CA . VAL A 1 106 ? -9.827 -3.007 12.061 1.00 91.06 106 VAL A CA 1
ATOM 840 C C . VAL A 1 106 ? -10.255 -1.758 11.290 1.00 91.06 106 VAL A C 1
ATOM 842 O O . VAL A 1 106 ? -10.717 -0.823 11.939 1.00 91.06 106 VAL A O 1
ATOM 845 N N . ALA A 1 107 ? -10.119 -1.769 9.959 1.00 83.69 107 ALA A N 1
ATOM 846 C CA . ALA A 1 107 ? -10.660 -0.759 9.047 1.00 83.69 107 ALA A CA 1
ATOM 847 C C . ALA A 1 107 ? -12.177 -0.923 8.873 1.00 83.69 107 ALA A C 1
ATOM 849 O O . ALA A 1 107 ? -12.882 0.108 8.853 1.00 83.69 107 ALA A O 1
#

Mean predicted aligned error: 9.36 Å

pLDDT: mean 88.08, std 14.11, range [46.66, 98.75]

Solvent-accessible surface area (backbone atoms only — not comparable to full-atom values): 6025 Å² total; per-residue (Å²): 117,73,66,60,57,50,51,52,52,52,53,50,53,52,54,54,60,64,66,70,73,71,82,68,79,78,71,58,53,68,58,42,51,53,54,21,49,55,27,40,80,68,70,39,35,72,61,15,50,59,42,48,71,70,57,49,88,88,44,91,57,31,60,60,42,32,50,55,46,19,52,39,26,43,77,63,72,36,31,71,60,13,43,53,34,30,57,57,39,58,76,61,68,57,98,58,40,73,59,36,54,49,50,56,72,75,86

Radius of gyration: 21.42 Å; Cα contacts (8 Å, |Δi|>4): 94; chains: 1; bounding box: 37×37×62 Å

Nearest PDB structures (foldseek):
  1na3-assembly2_B  TM=8.700E-01  e=9.848E-03  unidentified
  1na3-assembly1_A  TM=8.709E-01  e=1.575E-02  unidentified
  1na0-assembly2_B  TM=8.487E-01  e=2.112E-02  unidentified
  7axy-assembly1_B  TM=7.039E-01  e=1.107E-02  Shigella flexneri
  2xcb-assembly1_A  TM=8.165E-01  e=1.303E-01  Pseudomonas aeruginosa